Protein AF-X1IXC4-F1 (afdb_monomer)

pLDDT: mean 71.64, std 16.65, range [32.72, 89.88]

Secondary structure (DSSP, 8-state):
-----S-HHHHHHHTT---EEEEEESS-HHHHHHHHHT-TTEEEEEEETTEEEEEESS-SSHHHHHHHHHHHTT--EEEEEEEPPPHHHHHHHHHTTS--

Sequence (100 aa):
KMVFSGTLEEIRPLLGIKSKVRVKVAKNQDKAVELLSALPQVRQVQVIDDYISVTFRESKDSDGIIARTLVKGDLDIIFLQPEQLKLDDAFLQLTKGIVH

Nearest PDB structures (foldseek):
  1mwz-assembly1_A  TM=6.956E-01  e=1.022E-02  Escherichia coli
  1kon-assembly1_A  TM=6.355E-01  e=1.780E-02  Escherichia coli
  4yb7-assembly2_G  TM=3.722E-01  e=7.663E-01  Campylobacter jejuni RM1221
  4yb7-assembly1_D  TM=3.613E-01  e=5.629E-01  Campylobacter jejuni RM1221
  4yb7-assembly1_K  TM=4.049E-01  e=1.510E+00  Campylobacter jejuni RM1221

Mean predicted aligned error: 10.92 Å

Solvent-accessible surface area (backbone atoms only — not comparable to full-atom values): 6050 Å² total; per-residue (Å²): 135,89,88,80,92,76,59,75,79,70,51,45,72,79,65,72,50,63,34,31,35,40,36,24,52,74,56,62,60,66,59,49,50,51,60,49,60,70,35,90,56,42,67,45,72,42,79,54,93,82,34,36,42,37,33,30,68,52,58,75,66,56,62,64,53,48,54,52,52,36,53,73,65,77,36,54,72,74,42,78,45,70,56,75,77,55,66,67,62,58,53,48,58,60,56,60,71,74,71,124

Radius of gyration: 15.83 Å; Cα contacts (8 Å, |Δi|>4): 139; chains: 1; bounding box: 43×32×40 Å

Structure (mmCIF, N/CA/C/O backbone):
data_AF-X1IXC4-F1
#
_entry.id   AF-X1IXC4-F1
#
loop_
_atom_site.group_PDB
_atom_site.id
_atom_site.type_symbol
_atom_site.label_atom_id
_atom_site.label_alt_id
_atom_site.label_comp_id
_atom_site.label_asym_id
_atom_site.label_entity_id
_atom_site.label_seq_id
_atom_site.pdbx_PDB_ins_code
_atom_site.Cartn_x
_atom_site.Cartn_y
_atom_site.Cartn_z
_atom_site.occupancy
_atom_site.B_iso_or_equiv
_atom_site.auth_seq_id
_atom_site.auth_comp_id
_atom_site.auth_asym_id
_atom_site.auth_atom_id
_atom_site.pdbx_PDB_model_num
ATOM 1 N N . LYS A 1 1 ? 33.727 -16.230 -14.500 1.00 39.47 1 LYS A N 1
ATOM 2 C CA . LYS A 1 1 ? 33.165 -15.337 -15.544 1.00 39.47 1 LYS A CA 1
ATOM 3 C C . LYS A 1 1 ? 32.232 -14.365 -14.832 1.00 39.47 1 LYS A C 1
ATOM 5 O O . LYS A 1 1 ? 31.204 -14.798 -14.336 1.00 39.47 1 LYS A O 1
ATOM 10 N N . MET A 1 2 ? 32.676 -13.127 -14.623 1.00 32.72 2 MET A N 1
ATOM 11 C CA . MET A 1 2 ? 31.982 -12.127 -13.804 1.00 32.72 2 MET A CA 1
ATOM 12 C C . MET A 1 2 ? 30.948 -11.429 -14.689 1.00 32.72 2 MET A C 1
ATOM 14 O O . MET A 1 2 ? 31.323 -10.899 -15.731 1.00 32.72 2 MET A O 1
ATOM 18 N N . VAL A 1 3 ? 29.659 -11.547 -14.355 1.00 49.09 3 VAL A N 1
ATOM 19 C CA . VAL A 1 3 ? 28.584 -11.206 -15.304 1.00 49.09 3 VAL A CA 1
ATOM 20 C C . VAL A 1 3 ? 28.110 -9.762 -15.175 1.00 49.09 3 VAL A C 1
ATOM 22 O O . VAL A 1 3 ? 27.635 -9.236 -16.166 1.00 49.09 3 VAL A O 1
ATOM 25 N N . PHE A 1 4 ? 28.287 -9.092 -14.031 1.00 50.59 4 PHE A N 1
ATOM 26 C CA . PHE A 1 4 ? 27.965 -7.667 -13.885 1.00 50.59 4 PHE A CA 1
ATOM 27 C C . PHE A 1 4 ? 28.692 -7.046 -12.678 1.00 50.59 4 PHE A C 1
ATOM 29 O O . PHE A 1 4 ? 28.797 -7.686 -11.632 1.00 50.59 4 PHE A O 1
ATOM 36 N N . SER A 1 5 ? 29.162 -5.802 -12.826 1.00 43.06 5 SER A N 1
ATOM 37 C CA . SER A 1 5 ? 29.753 -4.978 -11.760 1.00 43.06 5 SER A CA 1
ATOM 38 C C . SER A 1 5 ? 28.971 -3.668 -11.666 1.00 43.06 5 SER A C 1
ATOM 40 O O . SER A 1 5 ? 29.109 -2.805 -12.524 1.00 43.06 5 SER A O 1
ATOM 42 N N . GLY A 1 6 ? 28.133 -3.541 -10.643 1.00 52.44 6 GLY A N 1
ATOM 43 C CA . GLY A 1 6 ? 27.355 -2.343 -10.321 1.00 52.44 6 GLY A CA 1
ATOM 44 C C . GLY A 1 6 ? 26.780 -2.479 -8.912 1.00 52.44 6 GLY A C 1
ATOM 45 O O . GLY A 1 6 ? 26.684 -3.595 -8.394 1.00 52.44 6 GLY A O 1
ATOM 46 N N . THR A 1 7 ? 26.435 -1.373 -8.252 1.00 55.22 7 THR A N 1
ATOM 47 C CA . THR A 1 7 ? 25.756 -1.444 -6.951 1.00 55.22 7 THR A CA 1
ATOM 48 C C . THR A 1 7 ? 24.330 -1.952 -7.153 1.00 55.22 7 THR A C 1
ATOM 50 O O . THR A 1 7 ? 23.690 -1.671 -8.163 1.00 55.22 7 THR A O 1
ATOM 53 N N . LEU A 1 8 ? 23.813 -2.712 -6.184 1.00 51.53 8 LEU A N 1
ATOM 54 C CA . LEU A 1 8 ? 22.471 -3.312 -6.219 1.00 51.53 8 LEU A CA 1
ATOM 55 C C . LEU A 1 8 ? 21.361 -2.307 -6.587 1.00 51.53 8 LEU A C 1
ATOM 57 O O . LEU A 1 8 ? 20.343 -2.681 -7.162 1.00 51.53 8 LEU A O 1
ATOM 61 N N . GLU A 1 9 ? 2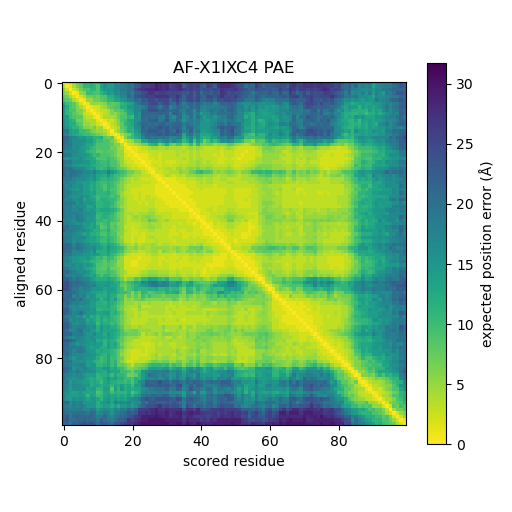1.566 -1.035 -6.263 1.00 52.81 9 GLU A N 1
ATOM 62 C CA . GLU A 1 9 ? 20.648 0.072 -6.524 1.00 52.81 9 GLU A CA 1
ATOM 63 C C . GLU A 1 9 ? 20.499 0.393 -8.019 1.00 52.81 9 GLU A C 1
ATOM 65 O O . GLU A 1 9 ? 19.395 0.708 -8.463 1.00 52.81 9 GLU A O 1
ATOM 70 N N . GLU A 1 10 ? 21.560 0.223 -8.813 1.00 53.47 10 GLU A N 1
ATOM 71 C CA . GLU A 1 10 ? 21.563 0.528 -10.253 1.00 53.47 10 GLU A CA 1
ATOM 72 C C . GLU A 1 10 ? 20.965 -0.602 -11.100 1.00 53.47 10 GLU A C 1
ATOM 74 O O . GLU A 1 10 ? 20.409 -0.370 -12.173 1.00 53.47 10 GLU A O 1
ATOM 79 N N . ILE A 1 11 ? 21.034 -1.841 -10.608 1.00 57.09 11 ILE A N 1
ATOM 80 C CA . ILE A 1 11 ? 20.604 -3.031 -11.358 1.00 57.09 11 ILE A CA 1
ATOM 81 C C . ILE A 1 11 ? 19.094 -3.284 -11.189 1.00 57.09 11 ILE A C 1
ATOM 83 O O . ILE A 1 11 ? 18.444 -3.823 -12.083 1.00 57.09 11 ILE A O 1
AT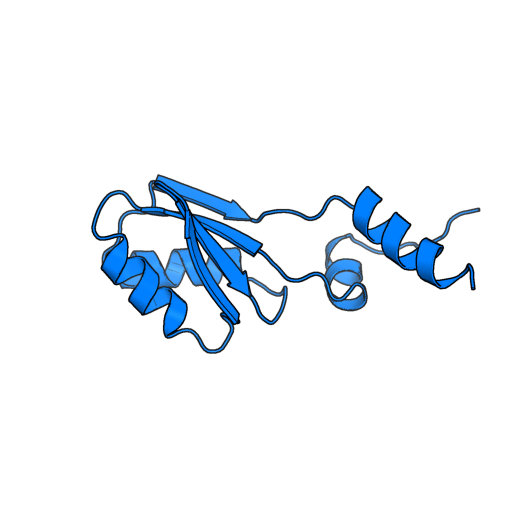OM 87 N N . ARG A 1 12 ? 18.498 -2.841 -10.073 1.00 54.47 12 ARG A N 1
ATOM 88 C CA . ARG A 1 12 ? 17.049 -2.932 -9.789 1.00 54.47 12 ARG A CA 1
ATOM 89 C C . ARG A 1 12 ? 16.141 -2.408 -10.920 1.00 54.47 12 ARG A C 1
ATOM 91 O O . ARG A 1 12 ? 15.231 -3.148 -11.302 1.00 54.47 12 ARG A O 1
ATOM 98 N N . PRO A 1 13 ? 16.345 -1.191 -11.470 1.00 51.91 13 PRO A N 1
ATOM 99 C CA . PRO A 1 13 ? 15.496 -0.665 -12.542 1.00 51.91 13 PRO A CA 1
ATOM 100 C C . PRO A 1 13 ? 15.681 -1.396 -13.882 1.00 51.91 13 PRO A C 1
ATOM 102 O O . PRO A 1 13 ? 14.706 -1.570 -14.610 1.00 51.91 13 PRO A O 1
ATOM 105 N N . LEU A 1 14 ? 16.890 -1.885 -14.188 1.00 48.59 14 LEU A N 1
ATOM 106 C CA . LEU A 1 14 ? 17.189 -2.632 -15.423 1.00 48.59 14 LEU A CA 1
ATOM 107 C C . LEU A 1 14 ? 16.477 -3.995 -15.488 1.00 48.59 14 LEU A C 1
ATOM 109 O O . LEU A 1 14 ? 16.266 -4.538 -16.569 1.00 48.59 14 LEU A O 1
ATOM 113 N N . LEU A 1 15 ? 16.087 -4.539 -14.333 1.00 50.53 15 LEU A N 1
ATOM 114 C CA . LEU A 1 15 ? 15.482 -5.864 -14.191 1.00 50.53 15 LEU A CA 1
ATOM 115 C C . LEU A 1 15 ? 13.941 -5.853 -14.242 1.00 50.53 15 LEU A C 1
ATOM 117 O O . LEU A 1 15 ? 13.322 -6.910 -14.129 1.00 50.53 15 LEU A O 1
ATOM 121 N N . GLY A 1 16 ? 13.297 -4.684 -1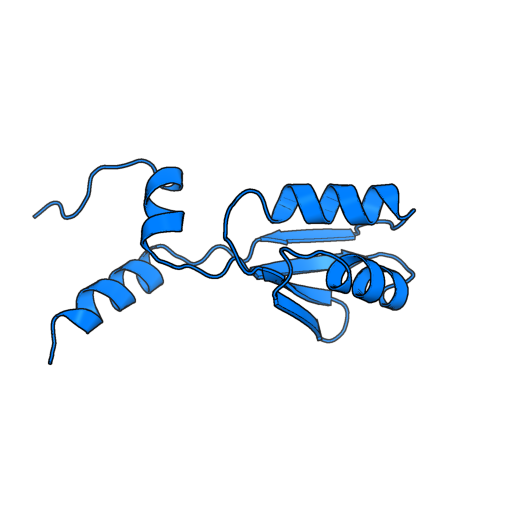4.384 1.00 47.25 16 GLY A N 1
ATOM 122 C CA . GLY A 1 16 ? 11.829 -4.581 -14.446 1.00 47.25 16 GLY A CA 1
ATOM 123 C C . GLY A 1 16 ? 11.119 -5.115 -13.193 1.00 47.25 16 GLY A C 1
ATOM 124 O O . GLY A 1 16 ? 9.954 -5.521 -13.250 1.00 47.25 16 GLY A O 1
ATOM 125 N N . ILE A 1 17 ? 11.836 -5.158 -12.065 1.00 54.69 17 ILE A N 1
ATOM 126 C CA . ILE A 1 17 ? 11.360 -5.740 -10.813 1.00 54.69 17 ILE A CA 1
ATOM 127 C C . ILE A 1 17 ? 10.228 -4.862 -10.296 1.00 54.69 17 ILE A C 1
ATOM 129 O O . ILE A 1 17 ? 10.427 -3.694 -9.952 1.00 54.69 17 ILE A O 1
ATOM 133 N N . LYS A 1 18 ? 9.026 -5.437 -10.247 1.00 57.38 18 LYS A N 1
ATOM 134 C CA . LYS A 1 18 ? 7.870 -4.802 -9.620 1.00 57.38 18 LYS A CA 1
ATOM 135 C C . LYS A 1 18 ? 8.147 -4.718 -8.125 1.00 57.38 18 LYS A C 1
ATOM 137 O O . LYS A 1 18 ? 8.182 -5.748 -7.455 1.00 57.38 18 LYS A O 1
ATOM 142 N N . SER A 1 19 ? 8.340 -3.510 -7.603 1.00 70.31 19 SER A N 1
ATOM 143 C CA . SER A 1 19 ? 8.440 -3.321 -6.157 1.00 70.31 19 SER A CA 1
ATOM 144 C C . SER A 1 19 ? 7.116 -3.692 -5.519 1.00 70.31 19 SER A C 1
ATOM 146 O O . SER A 1 19 ? 6.075 -3.109 -5.822 1.00 70.31 19 SER A O 1
ATOM 148 N N . LYS A 1 20 ? 7.152 -4.681 -4.635 1.00 78.12 20 LYS A N 1
ATOM 149 C CA . LYS A 1 20 ? 6.017 -5.054 -3.806 1.00 78.12 20 LYS A CA 1
ATOM 150 C C . LYS A 1 20 ? 6.379 -4.752 -2.365 1.00 78.12 20 LYS A C 1
ATOM 152 O O . LYS A 1 20 ? 7.480 -5.052 -1.921 1.00 78.12 20 LYS A O 1
ATOM 157 N N . VAL A 1 21 ? 5.473 -4.118 -1.642 1.00 82.06 21 VAL A N 1
ATOM 158 C CA . VAL A 1 21 ? 5.671 -3.730 -0.248 1.00 82.06 21 VAL A CA 1
ATOM 159 C C . VAL A 1 21 ? 4.526 -4.305 0.557 1.00 82.06 21 VAL A C 1
ATOM 161 O O . VAL A 1 21 ? 3.367 -4.212 0.154 1.00 82.06 21 VAL A O 1
ATOM 164 N N . ARG A 1 22 ? 4.853 -4.914 1.693 1.00 86.62 22 ARG A N 1
ATOM 165 C CA . ARG A 1 22 ? 3.861 -5.356 2.665 1.00 86.62 22 ARG A CA 1
ATOM 166 C C . ARG A 1 22 ? 3.823 -4.354 3.797 1.00 86.62 22 ARG A C 1
ATOM 168 O O . ARG A 1 22 ? 4.860 -4.019 4.365 1.00 86.62 22 ARG A O 1
ATOM 175 N N . VAL A 1 23 ? 2.628 -3.891 4.120 1.00 88.31 23 VAL A N 1
ATOM 176 C CA . VAL A 1 23 ? 2.404 -2.950 5.208 1.00 88.31 23 VAL A CA 1
ATOM 177 C C . VAL A 1 23 ? 1.263 -3.431 6.088 1.00 88.31 23 VAL A C 1
ATOM 179 O O . VAL A 1 23 ? 0.257 -3.926 5.593 1.00 88.31 23 VAL A O 1
ATOM 182 N N . LYS A 1 24 ? 1.421 -3.304 7.400 1.00 89.88 24 LYS A N 1
ATOM 183 C CA . LYS A 1 24 ? 0.384 -3.568 8.395 1.00 89.88 24 LYS A CA 1
ATOM 184 C C . LYS A 1 24 ? 0.156 -2.296 9.184 1.00 89.88 24 LYS A C 1
ATOM 186 O O . LYS A 1 24 ? 1.113 -1.686 9.665 1.00 89.88 24 LYS A O 1
ATOM 191 N N . VAL A 1 25 ? -1.105 -1.917 9.319 1.00 89.69 25 VAL A N 1
ATOM 192 C CA . VAL A 1 25 ? -1.525 -0.749 10.093 1.00 89.69 25 VAL A CA 1
ATOM 193 C C . VAL A 1 25 ? -2.235 -1.193 11.364 1.00 89.69 25 VAL A C 1
ATOM 195 O O . VAL A 1 25 ? -2.832 -2.266 11.396 1.00 89.69 25 VAL A O 1
ATOM 198 N N . ALA A 1 26 ? -2.155 -0.388 12.421 1.00 85.44 26 ALA A N 1
ATOM 199 C CA . ALA A 1 26 ? -2.744 -0.730 13.712 1.00 85.44 26 ALA A CA 1
ATOM 200 C C . ALA A 1 26 ? -4.267 -0.690 13.697 1.00 85.44 26 ALA A C 1
ATOM 202 O O . ALA A 1 26 ? -4.922 -1.503 14.347 1.00 85.44 26 ALA A O 1
ATOM 203 N N . LYS A 1 27 ? -4.824 0.285 12.978 1.00 82.94 27 LYS A N 1
ATOM 204 C CA . LYS A 1 27 ? -6.260 0.514 12.826 1.00 82.94 27 LYS A CA 1
ATOM 205 C C . LYS A 1 27 ? -6.520 1.095 11.439 1.00 82.94 27 LYS A C 1
ATOM 207 O O . LYS A 1 27 ? -5.603 1.597 10.794 1.00 82.94 27 LYS A O 1
ATOM 212 N N . ASN A 1 28 ? -7.778 1.058 11.006 1.00 85.50 28 ASN A N 1
ATOM 213 C CA . ASN A 1 28 ? -8.240 1.695 9.768 1.00 85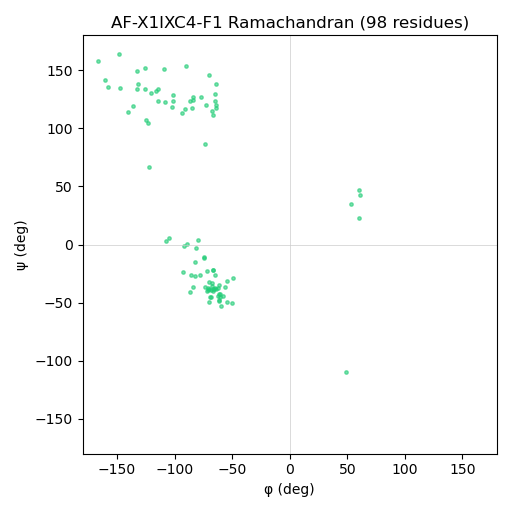.50 28 ASN A CA 1
ATOM 214 C C . ASN A 1 28 ? -7.539 1.166 8.501 1.00 85.50 28 ASN A C 1
ATOM 216 O O . ASN A 1 28 ? -7.128 1.937 7.633 1.00 85.50 28 ASN A O 1
ATOM 220 N N . GLN A 1 29 ? -7.432 -0.162 8.384 1.00 86.94 29 GLN A N 1
ATOM 221 C CA . GLN A 1 29 ? -6.866 -0.833 7.208 1.00 86.94 29 GLN A CA 1
ATOM 222 C C . GLN A 1 29 ? -7.578 -0.438 5.909 1.00 86.94 29 GLN A C 1
ATOM 224 O O . GLN A 1 29 ? -6.925 -0.238 4.893 1.00 86.94 29 GLN A O 1
ATOM 229 N N . ASP A 1 30 ? -8.892 -0.237 5.966 1.00 87.56 30 ASP A N 1
ATOM 230 C CA . ASP A 1 30 ? -9.703 0.207 4.831 1.00 87.56 30 ASP A CA 1
ATOM 231 C C . ASP A 1 30 ? -9.262 1.590 4.309 1.00 87.56 30 ASP A C 1
ATOM 233 O O . ASP A 1 30 ? -8.925 1.759 3.138 1.00 87.56 30 ASP A O 1
ATOM 237 N N . LYS A 1 31 ? -9.080 2.555 5.222 1.00 88.25 31 LYS A N 1
ATOM 238 C CA . LYS A 1 31 ? -8.551 3.892 4.907 1.00 88.25 31 LYS A CA 1
ATOM 239 C C . LYS A 1 31 ? -7.122 3.831 4.363 1.00 88.25 31 LYS A C 1
ATOM 241 O O . LYS A 1 31 ? -6.762 4.594 3.469 1.00 88.25 31 LYS A O 1
ATOM 246 N N . ALA A 1 32 ? -6.296 2.928 4.893 1.00 87.56 32 ALA A N 1
ATOM 247 C CA . ALA A 1 32 ? -4.948 2.705 4.382 1.00 87.56 32 ALA A CA 1
ATOM 248 C C . ALA A 1 32 ? -4.982 2.209 2.930 1.00 87.56 32 ALA A C 1
ATOM 250 O O . ALA A 1 32 ? -4.238 2.717 2.094 1.00 87.56 32 ALA A O 1
ATOM 251 N N . VAL A 1 33 ? -5.864 1.257 2.616 1.00 89.75 33 VAL A N 1
ATOM 252 C CA . VAL A 1 33 ? -6.064 0.749 1.253 1.00 89.75 33 VAL A CA 1
ATOM 253 C C . VAL A 1 33 ? -6.515 1.863 0.319 1.00 89.75 33 VAL A C 1
ATOM 255 O O . VAL A 1 33 ? -5.952 1.989 -0.765 1.00 89.75 33 VAL A O 1
ATOM 258 N N . GLU A 1 34 ? -7.463 2.696 0.743 1.00 89.88 34 GLU A N 1
ATOM 259 C CA . GLU A 1 34 ? -7.971 3.815 -0.053 1.00 89.88 34 GLU A CA 1
ATOM 260 C C . GLU A 1 34 ? -6.862 4.834 -0.372 1.00 89.88 34 GLU A C 1
ATOM 262 O O . GLU A 1 34 ? -6.627 5.162 -1.537 1.00 89.88 34 GLU A O 1
ATOM 267 N N . LEU A 1 35 ? -6.089 5.246 0.640 1.00 87.81 35 LEU A N 1
ATOM 268 C CA . LEU A 1 35 ? -4.950 6.155 0.470 1.00 87.81 35 LEU A CA 1
ATOM 269 C C . LEU A 1 35 ? -3.875 5.579 -0.454 1.00 87.81 35 LEU A C 1
ATOM 271 O O . LEU A 1 35 ? -3.327 6.295 -1.290 1.00 87.81 35 LEU A O 1
ATOM 275 N N . LEU A 1 36 ? -3.566 4.291 -0.309 1.00 86.62 36 LEU A N 1
ATOM 276 C CA . LEU A 1 36 ? -2.566 3.615 -1.132 1.00 86.62 36 LEU A CA 1
ATOM 277 C C . LEU A 1 36 ? -3.064 3.416 -2.564 1.00 86.62 36 LEU A C 1
ATOM 279 O O . LEU A 1 36 ? -2.287 3.565 -3.502 1.00 86.62 36 LEU A O 1
ATOM 283 N N . SER A 1 37 ? -4.350 3.124 -2.752 1.00 88.25 37 SER A N 1
ATOM 284 C CA . SER A 1 37 ? -4.953 2.961 -4.075 1.00 88.25 37 SER A CA 1
ATOM 285 C C . SER A 1 37 ? -5.105 4.291 -4.815 1.00 88.25 37 SER A C 1
ATOM 287 O O . SER A 1 37 ? -5.158 4.293 -6.043 1.00 88.25 37 SER A O 1
ATOM 289 N N . ALA A 1 38 ? -5.143 5.416 -4.098 1.00 87.81 38 ALA A N 1
ATOM 290 C CA . ALA A 1 38 ? -5.143 6.754 -4.684 1.00 87.81 38 ALA A CA 1
ATOM 291 C C . ALA A 1 38 ? -3.765 7.183 -5.231 1.00 87.81 38 ALA A C 1
ATOM 293 O O . ALA A 1 38 ? -3.662 8.190 -5.934 1.00 87.81 38 ALA A O 1
ATOM 294 N N . LEU A 1 39 ? -2.688 6.446 -4.927 1.00 84.25 39 LEU A N 1
ATOM 295 C CA . LEU A 1 39 ? -1.345 6.787 -5.388 1.00 84.25 39 LEU A CA 1
ATOM 296 C C . LEU A 1 39 ? -1.152 6.407 -6.871 1.00 84.25 39 LEU A C 1
ATOM 298 O O . LEU A 1 39 ? -1.270 5.235 -7.224 1.00 84.25 39 LEU A O 1
ATOM 302 N N . PRO A 1 40 ? -0.717 7.333 -7.748 1.00 81.88 40 PRO A N 1
ATOM 303 C CA . PRO A 1 40 ? -0.554 7.063 -9.187 1.00 81.88 40 PRO A CA 1
ATOM 304 C C . PRO A 1 40 ? 0.562 6.050 -9.510 1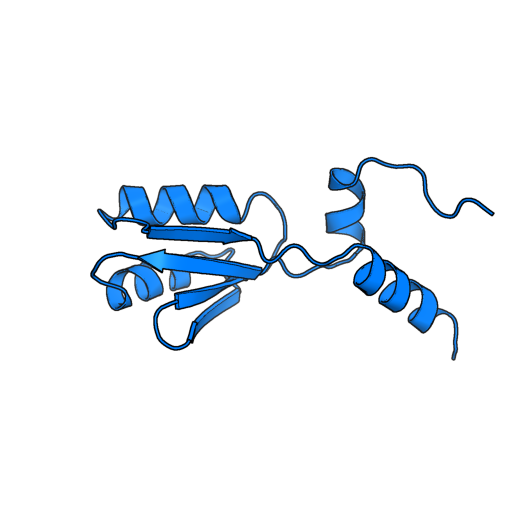.00 81.88 40 PRO A C 1
ATOM 306 O O . PRO A 1 40 ? 0.582 5.422 -10.573 1.00 81.88 40 PRO A O 1
ATOM 309 N N . GLN A 1 41 ? 1.502 5.904 -8.579 1.00 81.00 41 GLN A N 1
ATOM 310 C CA . GLN A 1 41 ? 2.615 4.956 -8.607 1.00 81.00 41 GLN A CA 1
ATOM 311 C C . GLN A 1 41 ? 2.227 3.552 -8.126 1.00 81.00 41 GLN A C 1
ATOM 313 O O . GLN A 1 41 ? 2.977 2.598 -8.350 1.00 81.00 41 GLN A O 1
ATOM 318 N N . VAL A 1 42 ? 1.076 3.404 -7.466 1.00 85.44 42 VAL A N 1
ATOM 319 C CA . VAL A 1 42 ? 0.567 2.108 -7.030 1.00 85.44 42 VAL A CA 1
ATOM 320 C C . VAL A 1 42 ? -0.175 1.466 -8.190 1.00 85.44 42 VAL A C 1
ATOM 322 O O . VAL A 1 42 ? -1.031 2.059 -8.835 1.00 85.44 42 VAL A O 1
ATOM 325 N N . ARG A 1 43 ? 0.210 0.232 -8.499 1.00 84.56 43 ARG A N 1
ATOM 326 C CA . ARG A 1 43 ? -0.429 -0.579 -9.532 1.00 84.56 43 ARG A CA 1
ATOM 327 C C . ARG A 1 43 ? -1.620 -1.338 -8.973 1.00 84.56 43 ARG A C 1
ATOM 329 O O . ARG A 1 43 ? -2.608 -1.519 -9.671 1.00 84.56 43 ARG A O 1
ATOM 336 N N . GLN A 1 44 ? -1.465 -1.871 -7.765 1.00 86.12 44 GLN A N 1
ATOM 337 C CA . GLN A 1 44 ? -2.447 -2.754 -7.157 1.00 86.12 44 GLN A CA 1
ATOM 338 C C . GLN A 1 44 ? -2.282 -2.758 -5.643 1.00 86.12 44 GLN A C 1
ATOM 340 O O . GLN A 1 44 ? -1.164 -2.892 -5.146 1.00 86.12 44 GLN A O 1
ATOM 345 N N . VAL A 1 45 ? -3.394 -2.681 -4.924 1.00 89.62 45 VAL A N 1
ATOM 346 C CA . VAL A 1 45 ? -3.452 -2.872 -3.475 1.00 89.62 45 VAL A CA 1
ATOM 347 C C . VAL A 1 45 ? -4.308 -4.097 -3.206 1.00 89.62 45 VAL A C 1
ATOM 349 O O . VAL A 1 45 ? -5.375 -4.250 -3.794 1.00 89.62 45 VAL A O 1
ATOM 352 N N . GLN A 1 46 ? -3.827 -4.991 -2.354 1.00 89.50 46 GLN A N 1
ATOM 353 C CA . GLN A 1 46 ? -4.576 -6.157 -1.903 1.00 89.50 46 GLN A CA 1
ATOM 354 C C . GLN A 1 46 ? -4.474 -6.272 -0.396 1.00 89.50 46 GLN A C 1
ATOM 356 O O . GLN A 1 46 ? -3.383 -6.189 0.160 1.00 89.50 46 GLN A O 1
ATOM 361 N N . VAL A 1 47 ? -5.604 -6.513 0.250 1.00 89.19 47 VAL A N 1
ATOM 362 C CA . VAL A 1 47 ? -5.637 -6.926 1.649 1.00 89.19 47 VAL A CA 1
ATOM 363 C C . VAL A 1 47 ? -5.505 -8.441 1.686 1.00 89.19 47 VAL A C 1
ATOM 365 O O . VAL A 1 47 ? -6.272 -9.142 1.031 1.00 89.19 47 VAL A O 1
ATOM 368 N N . ILE A 1 48 ? -4.503 -8.935 2.404 1.00 87.50 48 ILE A N 1
ATOM 369 C CA . ILE A 1 48 ? -4.264 -10.360 2.614 1.00 87.50 48 ILE A CA 1
ATOM 370 C C . ILE A 1 48 ? -4.214 -10.571 4.123 1.00 87.50 48 ILE A C 1
ATOM 372 O O . ILE A 1 48 ? -3.256 -10.153 4.774 1.00 87.50 48 ILE A O 1
ATOM 376 N N . ASP A 1 49 ? -5.264 -11.187 4.664 1.00 84.94 49 ASP A N 1
ATOM 377 C CA . ASP A 1 49 ? -5.497 -11.302 6.105 1.00 84.94 49 ASP A CA 1
ATOM 378 C C . ASP A 1 49 ? -5.345 -9.935 6.797 1.00 84.94 49 ASP A C 1
ATOM 380 O O . ASP A 1 49 ? -6.135 -9.0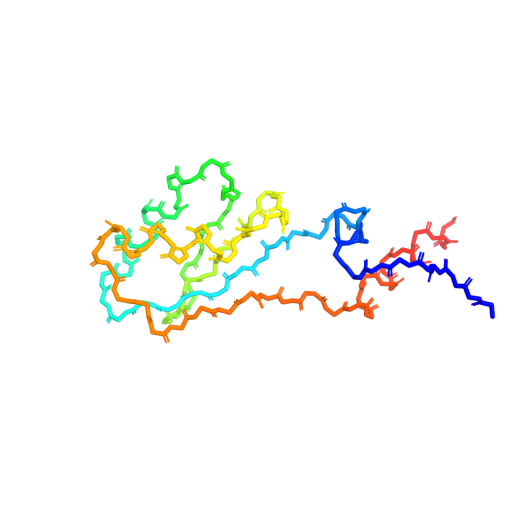16 6.594 1.00 84.94 49 ASP A O 1
ATOM 384 N N . ASP A 1 50 ? -4.280 -9.790 7.574 1.00 85.19 50 ASP A N 1
ATOM 385 C CA . ASP A 1 50 ? -4.017 -8.675 8.471 1.00 85.19 50 ASP A CA 1
ATOM 386 C C . ASP A 1 50 ? -2.942 -7.719 7.914 1.00 85.19 50 ASP A C 1
ATOM 388 O O . ASP A 1 50 ? -2.504 -6.777 8.571 1.00 85.19 50 ASP A O 1
ATOM 392 N N . TYR A 1 51 ? -2.485 -7.952 6.681 1.00 88.12 51 TYR A N 1
ATOM 393 C CA . TYR A 1 51 ? -1.522 -7.095 6.000 1.00 88.12 51 TYR A CA 1
ATOM 394 C C . TYR A 1 51 ? -2.037 -6.632 4.642 1.00 88.12 51 TYR A C 1
ATOM 396 O O . TYR A 1 51 ? -2.830 -7.273 3.959 1.00 88.12 51 TYR A O 1
ATOM 404 N N . ILE A 1 52 ? -1.555 -5.470 4.231 1.00 89.44 52 ILE A N 1
ATOM 405 C CA . ILE A 1 52 ? -1.824 -4.868 2.938 1.00 89.44 52 ILE A CA 1
ATOM 406 C C . ILE A 1 52 ? -0.597 -5.106 2.063 1.00 89.44 52 ILE A C 1
ATOM 408 O O . ILE A 1 52 ? 0.515 -4.666 2.357 1.00 89.44 52 ILE A O 1
ATOM 412 N N . SER A 1 53 ? -0.803 -5.821 0.971 1.00 88.44 53 SER A N 1
ATOM 413 C CA . SER A 1 53 ? 0.173 -6.036 -0.081 1.00 88.44 53 SER A CA 1
ATOM 414 C C . SER A 1 53 ? -0.014 -4.986 -1.173 1.00 88.44 53 SER A C 1
ATOM 416 O O . SER A 1 53 ? -1.002 -4.999 -1.907 1.00 88.44 53 SER A O 1
ATOM 418 N N . VAL A 1 54 ? 0.972 -4.109 -1.326 1.00 87.00 54 VAL A N 1
ATOM 419 C CA . VAL A 1 54 ? 0.977 -3.040 -2.325 1.00 87.00 54 VAL A CA 1
ATOM 420 C C . VAL A 1 54 ? 1.982 -3.366 -3.413 1.00 87.00 54 VAL A C 1
ATOM 422 O O . VAL A 1 54 ? 3.164 -3.555 -3.150 1.00 87.00 54 VAL A O 1
ATOM 425 N N . THR A 1 55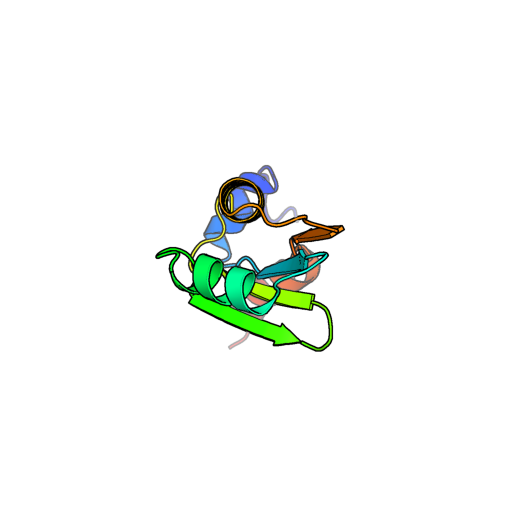 ? 1.514 -3.420 -4.651 1.00 83.94 55 THR A N 1
ATOM 426 C CA . THR A 1 55 ? 2.351 -3.580 -5.840 1.00 83.94 55 THR A CA 1
ATOM 427 C C . THR A 1 55 ? 2.514 -2.226 -6.509 1.00 83.94 55 THR A C 1
ATOM 429 O O . THR A 1 55 ? 1.526 -1.598 -6.888 1.00 83.94 55 THR A O 1
ATOM 432 N N . PHE A 1 56 ? 3.752 -1.790 -6.693 1.00 81.06 56 PHE A N 1
ATOM 433 C CA . PHE A 1 56 ? 4.094 -0.550 -7.376 1.00 81.06 56 PHE A CA 1
ATOM 434 C C . PHE A 1 56 ? 4.288 -0.766 -8.872 1.00 81.06 56 PHE A C 1
ATOM 436 O O . PHE A 1 56 ? 4.607 -1.862 -9.343 1.00 81.06 56 PHE A O 1
ATOM 443 N N . ARG A 1 57 ? 4.066 0.306 -9.631 1.00 75.56 57 ARG A N 1
ATOM 444 C CA . ARG A 1 57 ? 4.358 0.361 -11.066 1.00 75.56 57 ARG A CA 1
ATOM 445 C C . ARG A 1 57 ? 5.861 0.450 -11.317 1.00 75.56 57 ARG A C 1
ATOM 447 O O . ARG A 1 57 ? 6.338 -0.177 -12.254 1.00 75.56 57 ARG A O 1
ATOM 454 N N . GLU A 1 58 ? 6.572 1.175 -10.459 1.00 66.88 58 GLU A N 1
ATOM 455 C CA . GLU A 1 58 ? 8.007 1.441 -10.560 1.00 66.88 58 GLU A CA 1
ATOM 456 C C . GLU A 1 58 ? 8.693 1.198 -9.217 1.00 66.88 58 GLU A C 1
ATOM 458 O O . GLU A 1 58 ? 8.091 1.357 -8.154 1.00 66.88 58 GLU A O 1
ATOM 463 N N . SER A 1 59 ? 9.957 0.786 -9.268 1.00 59.53 59 SER A N 1
ATOM 464 C CA . SER A 1 59 ? 10.686 0.278 -8.106 1.00 59.53 59 SER A CA 1
ATOM 465 C C . SER A 1 59 ? 11.434 1.329 -7.284 1.00 59.53 59 SER A C 1
ATOM 467 O O . SER A 1 59 ? 12.064 0.984 -6.284 1.00 59.53 59 SER A O 1
ATOM 469 N N . LYS A 1 60 ? 11.358 2.606 -7.673 1.00 57.28 60 LYS A N 1
ATOM 470 C CA . LYS A 1 60 ? 12.092 3.696 -7.024 1.00 57.28 60 LYS A CA 1
ATOM 471 C C . LYS A 1 60 ? 11.323 4.213 -5.797 1.00 57.28 60 LYS A C 1
ATOM 473 O O . LYS A 1 60 ? 10.153 4.569 -5.919 1.00 57.28 60 LYS A O 1
ATOM 478 N N . ASP A 1 61 ? 11.969 4.211 -4.628 1.00 60.25 61 ASP A N 1
ATOM 479 C CA . ASP A 1 61 ? 11.493 4.810 -3.363 1.00 60.25 61 ASP A CA 1
ATOM 480 C C . ASP A 1 61 ? 10.086 4.388 -2.884 1.00 60.25 61 ASP A C 1
ATOM 482 O O . ASP A 1 61 ? 9.323 5.167 -2.304 1.00 60.25 61 ASP A O 1
ATOM 486 N N . SER A 1 62 ? 9.708 3.132 -3.123 1.00 68.19 62 SER A N 1
ATOM 487 C CA . SER A 1 62 ? 8.357 2.644 -2.823 1.00 68.19 62 SER A CA 1
ATOM 488 C C . SER A 1 62 ? 8.034 2.626 -1.320 1.00 68.19 62 SER A C 1
ATOM 490 O O . SER A 1 62 ? 6.913 2.947 -0.928 1.00 68.19 62 SER A O 1
ATOM 492 N N . ASP A 1 63 ? 8.998 2.272 -0.467 1.00 69.44 63 ASP A N 1
ATOM 493 C CA . ASP A 1 63 ? 8.819 2.149 0.986 1.00 69.44 63 ASP A CA 1
ATOM 494 C C . ASP A 1 63 ? 8.620 3.508 1.679 1.00 69.44 63 ASP A C 1
ATOM 496 O O . ASP A 1 63 ? 7.638 3.689 2.405 1.00 69.44 63 ASP A O 1
ATOM 500 N N . GLY A 1 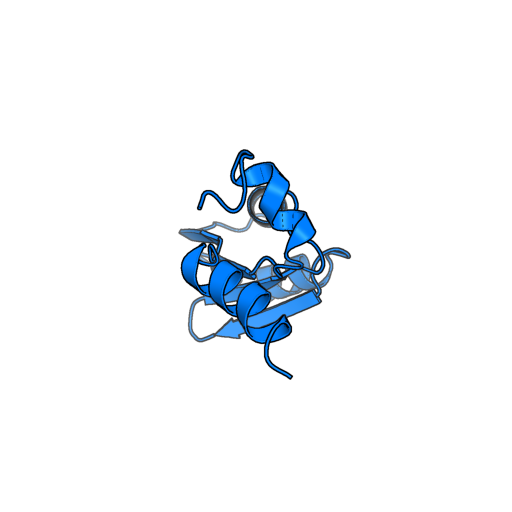64 ? 9.480 4.490 1.394 1.00 73.38 64 GLY A N 1
ATOM 501 C CA . GLY A 1 64 ? 9.381 5.833 1.964 1.00 73.38 64 GLY A CA 1
ATOM 502 C C . GLY A 1 64 ? 8.077 6.543 1.595 1.00 73.38 64 GLY A C 1
ATOM 503 O O . GLY A 1 64 ? 7.500 7.260 2.417 1.00 73.38 64 GLY A O 1
ATOM 504 N N . ILE A 1 65 ? 7.555 6.306 0.385 1.00 79.19 65 ILE A N 1
ATOM 505 C CA . ILE A 1 65 ? 6.290 6.906 -0.050 1.00 79.19 65 ILE A CA 1
ATOM 506 C C . ILE A 1 65 ? 5.099 6.277 0.681 1.00 79.19 65 ILE A C 1
ATOM 508 O O . ILE A 1 65 ? 4.215 7.024 1.108 1.00 79.19 65 ILE A O 1
ATOM 512 N N . ILE A 1 66 ? 5.084 4.955 0.907 1.00 83.06 66 ILE A N 1
ATOM 513 C CA . ILE A 1 66 ? 4.056 4.315 1.750 1.00 83.06 66 ILE A CA 1
ATOM 514 C C . ILE A 1 66 ? 4.094 4.873 3.161 1.00 83.06 66 ILE A C 1
ATOM 516 O O . ILE A 1 66 ? 3.066 5.341 3.650 1.00 83.06 66 ILE A O 1
ATOM 520 N N . ALA A 1 67 ? 5.271 4.855 3.793 1.00 82.31 67 ALA A N 1
ATOM 521 C CA . ALA A 1 67 ? 5.425 5.312 5.166 1.00 82.31 67 ALA A CA 1
ATOM 522 C C . ALA A 1 67 ? 4.892 6.738 5.322 1.00 82.31 67 ALA A C 1
ATOM 524 O O . ALA A 1 67 ? 4.037 7.014 6.161 1.00 82.31 67 ALA A O 1
ATOM 525 N N . ARG A 1 68 ? 5.323 7.638 4.432 1.00 83.75 68 ARG A N 1
ATOM 526 C CA . ARG A 1 68 ? 4.911 9.039 4.461 1.00 83.75 68 ARG A CA 1
ATOM 527 C C . ARG A 1 68 ? 3.420 9.222 4.197 1.00 83.75 68 ARG A C 1
ATOM 529 O O . ARG A 1 68 ? 2.820 10.109 4.792 1.00 83.75 68 ARG A O 1
ATOM 536 N N . THR A 1 69 ? 2.830 8.436 3.301 1.00 86.31 69 THR A N 1
ATOM 537 C CA . THR A 1 69 ? 1.405 8.554 2.949 1.00 86.31 69 THR A CA 1
ATOM 538 C C . THR A 1 69 ? 0.522 8.109 4.107 1.00 86.31 69 THR A C 1
ATOM 540 O O . THR A 1 69 ? -0.414 8.818 4.465 1.00 86.31 69 THR A O 1
ATOM 543 N N . LEU A 1 70 ? 0.856 6.983 4.737 1.00 85.69 70 LEU A N 1
ATOM 544 C CA . LEU A 1 70 ? 0.106 6.454 5.873 1.00 85.69 70 LEU A CA 1
ATOM 545 C C . LEU A 1 70 ? 0.254 7.346 7.111 1.00 85.69 70 LEU A C 1
ATOM 547 O O . LEU A 1 70 ? -0.753 7.728 7.696 1.00 85.69 70 LEU A O 1
ATOM 551 N N . VAL A 1 71 ? 1.474 7.786 7.437 1.00 85.94 71 VAL A N 1
ATOM 552 C CA . VAL A 1 71 ? 1.704 8.705 8.565 1.00 85.94 71 VAL A CA 1
ATOM 553 C C . VAL A 1 71 ? 0.981 10.040 8.351 1.00 85.94 71 VAL A C 1
ATOM 555 O O . VAL A 1 71 ? 0.334 10.539 9.265 1.00 85.94 71 VAL A O 1
ATOM 558 N N . LYS A 1 72 ? 1.009 10.607 7.134 1.00 85.44 72 LYS A N 1
ATOM 559 C CA . LYS A 1 72 ? 0.224 11.816 6.811 1.00 85.44 72 LYS A CA 1
ATOM 560 C C . LYS A 1 72 ? -1.288 11.590 6.878 1.00 85.44 72 LYS A C 1
ATOM 562 O O . LYS A 1 72 ? -2.028 12.545 7.084 1.00 85.44 72 LYS A O 1
ATOM 567 N N . GLY A 1 73 ? -1.739 10.356 6.670 1.00 81.69 73 GLY A N 1
ATOM 568 C CA . GLY A 1 73 ? -3.140 9.948 6.749 1.00 81.69 73 GLY A CA 1
ATOM 569 C C . GLY A 1 73 ? -3.659 9.712 8.170 1.00 81.69 73 GLY A C 1
ATOM 570 O O . GLY A 1 73 ? -4.821 9.304 8.304 1.00 81.69 73 GLY A O 1
ATOM 571 N N . ASP A 1 74 ? -2.829 9.970 9.190 1.00 84.44 74 ASP A N 1
ATOM 572 C CA . ASP A 1 74 ? -3.089 9.666 10.603 1.00 84.44 74 ASP A CA 1
ATOM 573 C C . ASP A 1 74 ? -3.285 8.154 10.830 1.00 84.44 74 ASP A C 1
ATOM 575 O O . ASP A 1 74 ? -4.220 7.698 11.486 1.00 84.44 74 ASP A O 1
ATOM 579 N N . LEU A 1 75 ? -2.442 7.344 10.175 1.00 86.81 75 LEU A N 1
ATOM 580 C CA . LEU A 1 75 ? -2.456 5.887 10.284 1.00 86.81 75 LEU A CA 1
ATOM 581 C C . LEU A 1 75 ? -1.176 5.388 10.947 1.00 86.81 75 LEU A C 1
ATOM 583 O O . LEU A 1 75 ? -0.071 5.604 10.447 1.00 86.81 75 LEU A O 1
ATOM 587 N N . ASP A 1 76 ? -1.350 4.647 12.037 1.00 86.00 76 ASP A N 1
ATOM 588 C CA . ASP A 1 76 ? -0.264 3.965 12.731 1.00 86.00 76 ASP A CA 1
ATOM 589 C C . ASP A 1 76 ? 0.220 2.754 11.935 1.00 86.00 76 ASP A C 1
ATOM 591 O O . ASP A 1 76 ? -0.533 1.809 11.682 1.00 86.00 76 ASP A O 1
ATOM 595 N N . ILE A 1 77 ? 1.497 2.765 11.563 1.00 86.69 77 ILE A N 1
ATOM 596 C CA . ILE A 1 77 ? 2.153 1.665 10.858 1.00 86.69 77 ILE A CA 1
ATOM 597 C C . ILE A 1 77 ? 2.765 0.728 11.898 1.00 86.69 77 ILE A C 1
ATOM 599 O O . ILE A 1 77 ? 3.694 1.101 12.606 1.00 86.69 77 ILE A O 1
ATOM 603 N N . ILE A 1 78 ? 2.283 -0.512 11.955 1.00 88.75 78 ILE A N 1
ATOM 604 C CA . ILE A 1 78 ? 2.867 -1.561 12.805 1.00 88.75 78 ILE A CA 1
ATOM 605 C C . ILE A 1 78 ? 4.041 -2.232 12.096 1.00 88.75 78 ILE A C 1
ATOM 607 O O . ILE A 1 78 ? 5.021 -2.625 12.724 1.00 88.75 78 ILE A O 1
ATOM 611 N N . PHE A 1 79 ? 3.929 -2.407 10.783 1.00 85.00 79 PHE A N 1
ATOM 612 C CA . PHE A 1 79 ? 4.914 -3.139 10.005 1.00 85.00 79 PHE A CA 1
ATOM 613 C C . PHE A 1 79 ? 5.004 -2.555 8.608 1.00 85.00 79 PHE A C 1
ATOM 615 O O . PHE A 1 79 ? 3.982 -2.329 7.967 1.00 85.00 79 PHE A O 1
ATOM 622 N N . LEU A 1 80 ? 6.218 -2.361 8.116 1.00 84.56 80 LEU A N 1
ATOM 623 C CA . LEU A 1 80 ? 6.486 -1.952 6.747 1.00 84.56 80 LEU A CA 1
ATOM 624 C C . LEU A 1 80 ? 7.707 -2.724 6.282 1.00 84.56 80 LEU A C 1
ATOM 626 O O . LEU A 1 80 ? 8.801 -2.522 6.805 1.00 84.56 80 LEU A O 1
ATOM 630 N N . GLN A 1 81 ? 7.524 -3.602 5.304 1.00 79.06 81 GLN A N 1
ATOM 631 C CA . GLN A 1 81 ? 8.630 -4.365 4.760 1.00 79.06 81 GLN A CA 1
ATOM 632 C C . GLN A 1 81 ? 8.550 -4.406 3.233 1.00 79.06 81 GLN A C 1
ATOM 634 O O . GLN A 1 81 ? 7.573 -4.924 2.677 1.00 79.06 81 GLN A O 1
ATOM 639 N N . PRO A 1 82 ? 9.565 -3.876 2.530 1.00 73.75 82 PRO A N 1
ATOM 640 C CA . PRO A 1 82 ? 9.688 -4.102 1.103 1.00 73.75 82 PRO A CA 1
ATOM 641 C C . PRO A 1 82 ? 9.943 -5.594 0.869 1.00 73.75 82 PRO A C 1
ATOM 643 O O . PRO A 1 82 ? 10.814 -6.207 1.490 1.00 73.75 82 PRO A O 1
ATOM 646 N N . GLU A 1 83 ? 9.167 -6.195 -0.026 1.00 67.88 83 GLU A N 1
ATOM 647 C CA . GLU A 1 83 ? 9.409 -7.543 -0.522 1.00 67.88 83 GLU A CA 1
ATOM 648 C C . GLU A 1 83 ? 10.617 -7.436 -1.469 1.00 67.88 83 GLU A C 1
ATOM 650 O O . GLU A 1 83 ? 10.475 -7.171 -2.662 1.00 67.88 83 GLU A O 1
ATOM 655 N N . GLN A 1 84 ? 11.833 -7.519 -0.910 1.00 53.78 84 GLN A N 1
ATOM 656 C CA . GLN A 1 84 ? 13.053 -7.549 -1.714 1.00 53.78 84 GLN A CA 1
ATOM 657 C C . GLN A 1 84 ? 13.041 -8.818 -2.557 1.00 53.78 84 GLN A C 1
ATOM 659 O O . GLN A 1 84 ? 13.079 -9.932 -2.028 1.00 53.78 84 GLN A O 1
ATOM 664 N N . LEU A 1 85 ? 13.018 -8.642 -3.876 1.00 53.72 85 LEU A N 1
ATOM 665 C CA . LEU A 1 85 ? 13.303 -9.737 -4.782 1.00 53.72 85 LEU A CA 1
ATOM 666 C C . LEU A 1 85 ? 14.763 -10.147 -4.563 1.00 53.72 85 LEU A C 1
ATOM 668 O O . LEU A 1 85 ? 15.669 -9.312 -4.647 1.00 53.72 85 LEU A O 1
ATOM 672 N N . LYS A 1 86 ? 14.984 -11.422 -4.236 1.00 52.84 86 LYS A N 1
ATOM 673 C CA . LYS A 1 86 ? 16.334 -11.964 -4.104 1.00 52.84 86 LYS A CA 1
ATOM 674 C C . LYS A 1 86 ? 17.017 -11.898 -5.467 1.00 52.84 86 LYS A C 1
ATOM 676 O O . LYS A 1 86 ? 16.406 -12.192 -6.493 1.00 52.84 86 LYS A O 1
ATOM 681 N N . LEU A 1 87 ? 18.287 -11.501 -5.464 1.00 57.31 87 LEU A N 1
ATOM 682 C CA . LEU A 1 87 ? 19.112 -11.418 -6.671 1.00 57.31 87 LEU A CA 1
ATOM 683 C C . LEU A 1 87 ? 19.140 -12.741 -7.446 1.00 57.31 87 LEU A C 1
ATOM 685 O O . LEU A 1 87 ? 19.198 -12.716 -8.670 1.00 57.31 87 LEU A O 1
ATOM 689 N N . ASP A 1 88 ? 19.042 -13.872 -6.749 1.00 54.47 88 ASP A N 1
ATOM 690 C CA . ASP A 1 88 ? 18.980 -15.208 -7.341 1.00 54.47 88 ASP A CA 1
ATOM 691 C C . ASP A 1 88 ? 17.801 -15.374 -8.317 1.00 54.47 88 ASP A C 1
ATOM 693 O O . ASP A 1 88 ? 17.990 -15.858 -9.432 1.00 54.47 88 ASP A O 1
ATOM 697 N N . ASP A 1 89 ? 16.602 -14.901 -7.959 1.00 55.38 89 ASP A N 1
ATOM 698 C CA . ASP A 1 89 ? 15.420 -14.945 -8.833 1.00 55.38 89 ASP A CA 1
ATOM 699 C C . ASP A 1 89 ? 15.571 -14.014 -10.047 1.00 55.38 89 ASP A C 1
ATOM 701 O O . ASP A 1 89 ? 15.225 -14.380 -11.173 1.00 55.38 89 ASP A O 1
ATOM 705 N N . ALA A 1 90 ? 16.156 -12.828 -9.848 1.00 55.53 90 ALA A N 1
ATOM 706 C CA . ALA A 1 90 ? 16.422 -11.885 -10.935 1.00 55.53 90 ALA A CA 1
ATOM 707 C C . ALA A 1 90 ? 17.479 -12.408 -11.923 1.00 55.53 90 ALA A C 1
ATOM 709 O O . ALA A 1 90 ? 17.355 -12.240 -13.139 1.00 55.53 90 ALA A O 1
ATOM 710 N N . PHE A 1 91 ? 18.506 -13.080 -11.406 1.00 55.19 91 PHE A N 1
ATOM 711 C CA . PHE A 1 91 ? 19.548 -13.715 -12.203 1.00 55.19 91 PHE A CA 1
ATOM 712 C C . PHE A 1 91 ? 18.997 -14.891 -13.025 1.00 55.19 91 PHE A C 1
ATOM 714 O O . PHE A 1 91 ? 19.325 -15.046 -14.207 1.00 55.19 91 PHE A O 1
ATOM 721 N N . LEU A 1 92 ? 18.102 -15.691 -12.436 1.00 61.47 92 LEU A N 1
ATOM 722 C CA . LEU A 1 92 ? 17.405 -16.767 -13.140 1.00 61.47 92 LEU A CA 1
ATOM 723 C C . LEU A 1 92 ? 16.503 -16.235 -14.263 1.00 61.47 92 LEU A C 1
ATOM 725 O O . LEU A 1 92 ? 16.459 -16.836 -15.334 1.00 61.47 92 LEU A O 1
ATOM 729 N N . GLN A 1 93 ? 15.819 -15.105 -14.075 1.00 54.56 93 GLN A N 1
ATOM 730 C CA . GLN A 1 93 ? 14.942 -14.543 -15.108 1.00 54.56 93 GLN A CA 1
ATOM 731 C C . GLN A 1 93 ? 15.720 -14.032 -16.335 1.00 54.56 93 GLN A C 1
ATOM 733 O O . GLN A 1 93 ? 15.265 -14.216 -17.463 1.00 54.56 93 GLN A O 1
ATOM 738 N N . LEU A 1 94 ? 16.916 -13.461 -16.142 1.00 53.38 94 LEU A N 1
ATOM 739 C CA . LEU A 1 94 ? 17.782 -13.033 -17.249 1.00 53.38 94 LEU A CA 1
ATOM 740 C C . LEU A 1 94 ? 18.403 -14.212 -18.008 1.00 53.38 94 LEU A C 1
ATOM 742 O O . LEU A 1 94 ? 18.494 -14.187 -19.232 1.00 53.38 94 LEU A O 1
ATOM 746 N N . THR A 1 95 ? 18.810 -15.266 -17.299 1.00 54.44 95 THR A N 1
ATOM 747 C CA . THR A 1 95 ? 19.430 -16.446 -17.927 1.00 54.44 95 THR A CA 1
ATOM 748 C C . THR A 1 95 ? 18.409 -17.374 -18.586 1.00 54.44 95 THR A C 1
ATOM 750 O O . THR A 1 95 ? 18.732 -18.023 -19.580 1.00 54.44 95 THR A O 1
ATOM 753 N N . LYS A 1 96 ? 17.151 -17.375 -18.128 1.00 52.25 96 LYS A N 1
ATOM 754 C CA . LYS A 1 96 ? 16.043 -18.060 -18.816 1.00 52.25 96 LYS A CA 1
ATOM 755 C C . LYS A 1 96 ? 15.556 -17.348 -20.085 1.00 52.25 96 LYS A C 1
ATOM 757 O O . LYS A 1 96 ? 14.835 -17.964 -20.859 1.00 52.25 96 LYS A O 1
ATOM 762 N N . GLY A 1 97 ? 15.985 -16.109 -20.339 1.00 47.47 97 GLY A N 1
ATOM 763 C CA . GLY A 1 97 ? 15.793 -15.420 -21.623 1.00 47.47 97 GLY A CA 1
ATOM 764 C C . GLY A 1 97 ? 16.818 -15.788 -22.706 1.00 47.47 97 GLY A C 1
ATOM 765 O O . GLY A 1 97 ? 16.709 -15.298 -23.823 1.00 47.47 97 GLY A O 1
ATOM 766 N N . ILE A 1 98 ? 17.812 -16.629 -22.389 1.00 48.56 98 ILE A N 1
ATOM 767 C CA . ILE A 1 98 ? 18.888 -17.051 -23.311 1.00 48.56 98 ILE A CA 1
ATOM 768 C C . ILE A 1 98 ? 18.702 -18.522 -23.752 1.00 48.56 98 ILE A C 1
ATOM 770 O O . ILE A 1 98 ? 19.509 -19.058 -24.503 1.00 48.56 98 ILE A O 1
ATOM 774 N N . VAL A 1 99 ? 17.619 -19.187 -23.330 1.00 37.59 99 VAL A N 1
ATOM 775 C CA . VAL A 1 99 ? 17.282 -20.555 -23.764 1.00 37.59 99 VAL A CA 1
ATOM 776 C C . VAL A 1 99 ? 15.894 -20.620 -24.410 1.00 37.59 99 VAL A C 1
ATOM 778 O O . VAL A 1 99 ? 14.963 -21.236 -23.892 1.00 37.59 99 VAL A O 1
ATOM 781 N N . HIS A 1 100 ? 15.768 -19.979 -25.569 1.00 40.59 100 HIS A N 1
ATOM 782 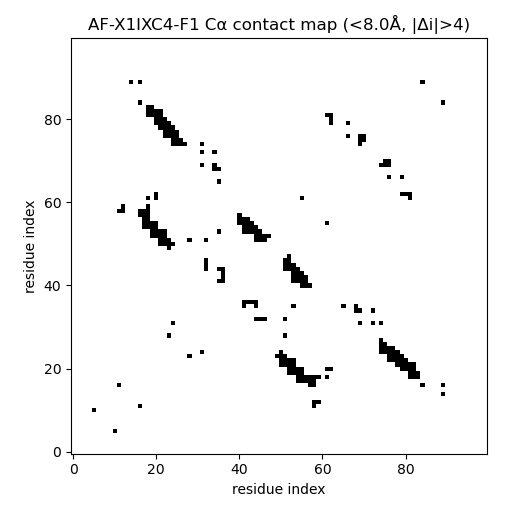C CA . HIS A 1 100 ? 14.970 -20.526 -26.664 1.00 40.59 100 HIS A CA 1
ATOM 783 C C . HIS A 1 100 ? 15.753 -20.380 -27.965 1.00 40.59 100 HIS A C 1
ATOM 785 O O . HIS A 1 100 ? 16.386 -19.312 -28.132 1.00 40.59 100 HIS A O 1
#

Organism: NCBI:txid412755

Foldseek 3Di:
DDDDDDPPVVVQQVLQDWWKKKWAWPDDVVLLQVLLVPDPQWPDWDDDPRIIITTGNGRPPPQVVSVVSCVVVVIHTPDMGIPDDPVVVSVVVVVVVVPD